Protein AF-A0A080LUB9-F1 (afdb_monomer)

Radius of gyration: 24.41 Å; Cα cont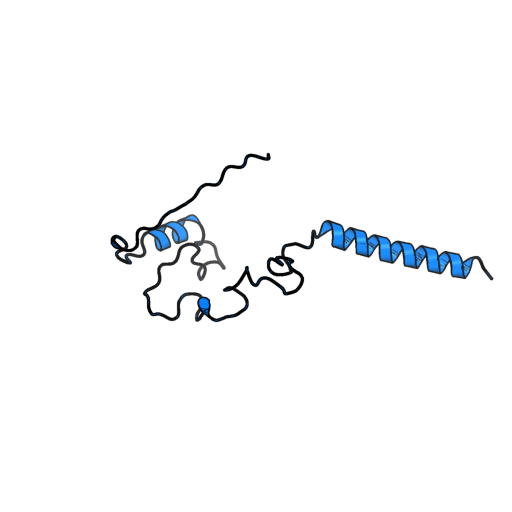acts (8 Å, |Δi|>4): 54; chains: 1; bounding box: 38×45×77 Å

Solvent-accessible surface area (backbone atoms only — not comparable to full-atom values): 7358 Å² total; per-residue (Å²): 138,86,90,81,86,79,91,82,88,85,83,65,70,93,74,59,79,81,79,51,60,69,30,53,56,44,29,66,76,73,28,69,51,93,93,28,75,87,52,62,95,45,75,84,75,71,82,91,65,59,60,86,62,74,42,43,83,69,42,87,88,74,54,72,67,74,66,79,40,96,85,73,51,80,62,60,66,90,64,85,78,64,55,65,65,58,54,52,54,51,52,50,52,52,53,48,53,50,52,52,49,55,47,59,65,62,75,73,115

Secondary structure (DSSP, 8-state):
------------GGG-----HHHHHHHHHHS-STT-TT--SS----SSS-TTTTTTTT-TTTS-S----TTS-----TTTTS-HHHHHHHHHHHHHHHHHHHHHHHTT-

InterPro domains:
  IPR017896 4Fe-4S ferredoxin-type, iron-sulphur binding domain [PS51379] (7-35)

pLDDT: mean 78.79, std 18.79, range [43.38, 98.62]

Structure (mmCIF, N/CA/C/O backbone):
data_AF-A0A080LUB9-F1
#
_entry.id   AF-A0A080LUB9-F1
#
loop_
_atom_site.group_PDB
_atom_site.id
_atom_site.type_symbol
_atom_site.label_atom_id
_atom_site.label_alt_id
_atom_site.label_comp_id
_atom_site.label_asym_id
_atom_site.label_entity_id
_atom_site.label_seq_id
_atom_site.pdbx_PDB_ins_code
_atom_site.Cartn_x
_atom_site.Cartn_y
_atom_site.Cartn_z
_atom_site.occupancy
_atom_site.B_iso_or_equiv
_atom_site.auth_seq_id
_atom_site.auth_comp_id
_atom_site.auth_asym_id
_atom_site.auth_atom_id
_atom_site.pdbx_PDB_model_num
ATOM 1 N N . MET A 1 1 ? -3.742 -32.795 14.032 1.00 75.25 1 MET A N 1
ATOM 2 C CA . MET A 1 1 ? -3.950 -31.765 12.991 1.00 75.25 1 MET A CA 1
ATOM 3 C C . MET A 1 1 ? -4.653 -30.573 13.628 1.00 75.25 1 MET A C 1
ATOM 5 O O . MET A 1 1 ? -5.659 -30.788 14.290 1.00 75.25 1 MET A O 1
ATOM 9 N N . LYS A 1 2 ? -4.113 -29.352 13.516 1.00 86.69 2 LYS A N 1
ATOM 10 C CA . LYS A 1 2 ? -4.781 -28.129 13.998 1.00 86.69 2 LYS A CA 1
ATOM 11 C C . LYS A 1 2 ? -5.195 -27.306 12.784 1.00 86.69 2 LYS A C 1
ATOM 13 O O . LYS A 1 2 ? -4.335 -26.700 12.154 1.00 86.69 2 LYS A O 1
ATOM 18 N N . VAL A 1 3 ? -6.481 -27.331 12.445 1.00 87.44 3 VAL A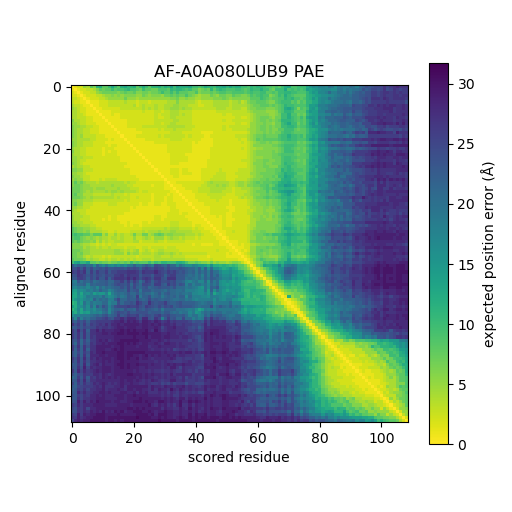 N 1
ATOM 19 C CA . VAL A 1 3 ? -7.015 -26.549 11.324 1.00 87.44 3 VAL A CA 1
ATOM 20 C C . VAL A 1 3 ? -7.072 -25.077 11.730 1.00 87.44 3 VAL A C 1
ATOM 22 O O . VAL A 1 3 ? -7.534 -24.742 12.821 1.00 87.44 3 VAL A O 1
ATOM 25 N N . ARG A 1 4 ? -6.565 -24.206 10.859 1.00 94.31 4 ARG A N 1
ATOM 26 C CA . ARG A 1 4 ? -6.657 -22.746 10.955 1.00 94.31 4 ARG A CA 1
ATOM 27 C C . ARG A 1 4 ? -7.125 -22.207 9.608 1.00 94.31 4 ARG A C 1
ATOM 29 O O . ARG A 1 4 ? -6.903 -22.853 8.588 1.00 94.31 4 ARG A O 1
ATOM 36 N N . ALA A 1 5 ? -7.739 -21.031 9.621 1.00 94.06 5 ALA A N 1
ATOM 37 C CA . ALA A 1 5 ? -8.131 -20.311 8.418 1.00 94.06 5 ALA A CA 1
ATOM 38 C C . ALA A 1 5 ? -7.395 -18.967 8.354 1.00 94.06 5 ALA A C 1
ATOM 40 O O . ALA A 1 5 ? -7.197 -18.322 9.384 1.00 94.06 5 ALA A O 1
ATOM 41 N N . GLN A 1 6 ? -6.998 -18.562 7.148 1.00 95.50 6 GLN A N 1
ATOM 42 C CA . GLN A 1 6 ? -6.358 -17.280 6.863 1.00 95.50 6 GLN A CA 1
ATOM 43 C C . GLN A 1 6 ? -6.989 -16.677 5.608 1.00 95.50 6 GLN A C 1
ATOM 45 O O . GLN A 1 6 ? -7.203 -17.377 4.620 1.00 95.50 6 GLN A O 1
ATOM 50 N N . ILE A 1 7 ? -7.279 -15.377 5.653 1.00 96.38 7 ILE A N 1
ATOM 51 C CA . ILE A 1 7 ? -7.740 -14.628 4.484 1.00 96.38 7 ILE A CA 1
ATOM 52 C C . ILE A 1 7 ? -6.507 -14.269 3.650 1.00 96.38 7 ILE A C 1
ATOM 54 O O . ILE A 1 7 ? -5.606 -13.589 4.141 1.00 96.38 7 ILE A O 1
ATOM 58 N N . GLY A 1 8 ? -6.459 -14.759 2.411 1.00 96.31 8 GLY A N 1
ATOM 59 C CA . GLY A 1 8 ? -5.426 -14.427 1.429 1.00 96.31 8 GLY A CA 1
ATOM 60 C C . GLY A 1 8 ? -5.881 -13.329 0.468 1.00 96.31 8 GLY A C 1
ATOM 61 O O . GLY A 1 8 ? -7.078 -13.114 0.281 1.00 96.31 8 GLY A O 1
ATOM 62 N N . MET A 1 9 ? -4.924 -12.648 -0.160 1.00 97.50 9 MET A N 1
ATOM 63 C CA . MET A 1 9 ? -5.172 -11.627 -1.179 1.00 97.50 9 MET A CA 1
ATOM 64 C C . MET A 1 9 ? -4.245 -11.854 -2.371 1.00 97.50 9 MET A C 1
ATOM 66 O O . MET A 1 9 ? -3.093 -12.243 -2.194 1.00 97.50 9 MET A O 1
ATOM 70 N N . VAL A 1 10 ? -4.751 -11.594 -3.576 1.00 97.62 10 VAL A N 1
ATOM 71 C CA . VAL A 1 10 ? -3.985 -11.657 -4.825 1.00 97.62 10 VAL A CA 1
ATOM 72 C C . VAL A 1 10 ? -4.119 -10.322 -5.546 1.00 97.62 10 VAL A C 1
ATOM 74 O O . VAL A 1 10 ? -5.230 -9.815 -5.704 1.00 97.62 10 VAL A O 1
ATOM 77 N N . LEU A 1 11 ? -2.992 -9.770 -5.998 1.00 97.69 11 LEU A N 1
ATOM 78 C CA . LEU A 1 11 ? -2.941 -8.565 -6.821 1.00 97.69 11 LEU A CA 1
ATOM 79 C C . LEU A 1 11 ? -2.481 -8.946 -8.230 1.00 97.69 11 LEU A C 1
ATOM 81 O O . LEU A 1 11 ? -1.371 -9.439 -8.408 1.00 97.69 11 LEU A O 1
ATOM 85 N N . ASN A 1 12 ? -3.337 -8.727 -9.231 1.00 97.62 12 ASN A N 1
ATOM 86 C CA . ASN A 1 12 ? -2.977 -8.945 -10.630 1.00 97.62 12 ASN A CA 1
ATOM 87 C C . ASN A 1 12 ? -2.252 -7.706 -11.176 1.00 97.62 12 ASN A C 1
ATOM 89 O O . ASN A 1 12 ? -2.875 -6.660 -11.382 1.00 97.62 12 ASN A O 1
ATOM 93 N N . LEU A 1 13 ? -0.948 -7.844 -11.416 1.00 97.69 13 LEU A N 1
ATOM 94 C CA . LEU A 1 13 ? -0.092 -6.750 -11.868 1.00 97.69 13 LEU A CA 1
ATOM 95 C C . LEU A 1 13 ? -0.371 -6.325 -13.318 1.00 97.69 13 LEU A C 1
ATOM 97 O O . LEU A 1 13 ? -0.192 -5.151 -13.619 1.00 97.69 13 LEU A O 1
ATOM 101 N N . ASP A 1 14 ? -0.934 -7.194 -14.163 1.00 97.81 14 ASP A N 1
ATOM 102 C CA . ASP A 1 14 ? -1.301 -6.848 -15.549 1.00 97.81 14 ASP A CA 1
ATOM 103 C C . ASP A 1 14 ? -2.472 -5.858 -15.620 1.00 97.81 14 ASP A C 1
ATOM 105 O O . ASP A 1 14 ? -2.679 -5.176 -16.621 1.00 97.81 14 ASP A O 1
ATOM 109 N N . LYS A 1 15 ? -3.273 -5.785 -14.550 1.00 97.62 15 LYS A N 1
ATOM 110 C CA . LYS A 1 15 ? -4.433 -4.887 -14.444 1.00 97.62 15 LYS A CA 1
ATOM 111 C C . LYS A 1 15 ? -4.184 -3.691 -13.531 1.00 97.62 15 LYS A C 1
ATOM 113 O O . LYS A 1 15 ? -5.066 -2.841 -13.395 1.00 97.62 15 LYS A O 1
ATOM 118 N N . CYS A 1 16 ? -3.032 -3.631 -12.870 1.00 97.56 16 CYS A N 1
ATOM 119 C CA . CYS A 1 16 ? -2.688 -2.501 -12.026 1.00 97.56 16 CYS A CA 1
ATOM 120 C C . CYS A 1 16 ? -2.308 -1.309 -12.910 1.00 97.56 16 CYS A C 1
ATOM 122 O O . CYS A 1 16 ? -1.354 -1.376 -13.674 1.00 97.56 16 CYS A O 1
ATOM 124 N N . ILE A 1 17 ? -3.042 -0.204 -12.781 1.00 98.12 17 ILE A N 1
ATOM 125 C CA . ILE A 1 17 ? -2.787 1.026 -13.550 1.00 98.12 17 ILE A CA 1
ATOM 126 C C . ILE A 1 17 ? -2.050 2.100 -12.741 1.00 98.12 17 ILE A C 1
ATOM 128 O O . ILE A 1 17 ? -1.935 3.235 -13.187 1.00 98.12 17 ILE A O 1
ATOM 132 N N . GLY A 1 18 ? -1.621 1.782 -11.517 1.00 97.88 18 GLY A N 1
ATOM 133 C CA . GLY A 1 18 ? -0.895 2.732 -10.673 1.00 97.88 18 GLY A CA 1
ATOM 134 C C . GLY A 1 18 ? -1.697 3.980 -10.278 1.00 97.88 18 GLY A C 1
ATOM 135 O O . GLY A 1 18 ? -1.121 5.042 -10.105 1.00 97.88 18 GLY A O 1
ATOM 136 N N . CYS A 1 19 ? -3.025 3.896 -10.138 1.00 98.19 19 CYS A N 1
ATOM 137 C CA . CYS A 1 19 ? -3.870 5.074 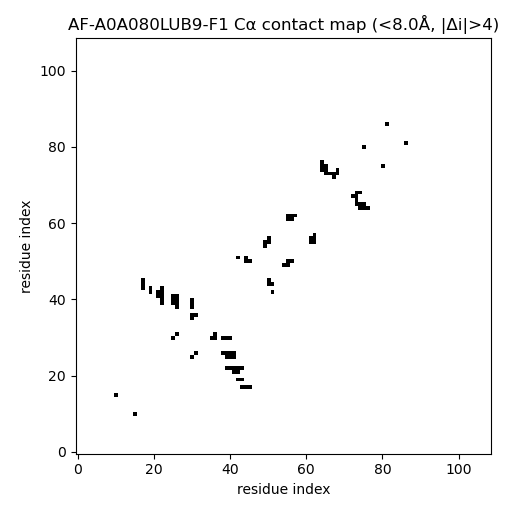-9.876 1.00 98.19 19 CYS A CA 1
ATOM 138 C C . CYS A 1 19 ? -3.892 5.556 -8.412 1.00 98.19 19 CYS A C 1
ATOM 140 O O . CYS A 1 19 ? -4.533 6.560 -8.112 1.00 98.19 19 CYS A O 1
ATOM 142 N N . HIS A 1 20 ? -3.262 4.829 -7.484 1.00 98.50 20 HIS A N 1
ATOM 143 C CA . HIS A 1 20 ? -3.210 5.142 -6.046 1.00 98.50 20 HIS A CA 1
ATOM 144 C C . HIS A 1 20 ? -4.560 5.205 -5.301 1.00 98.50 20 HIS A C 1
AT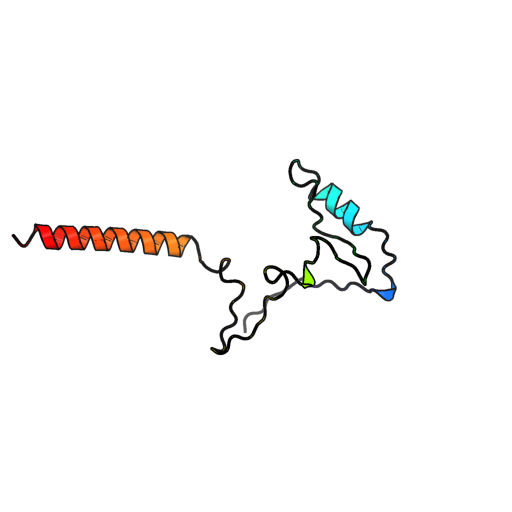OM 146 O O . HIS A 1 20 ? -4.600 5.570 -4.124 1.00 98.50 20 HIS A O 1
ATOM 152 N N . THR A 1 21 ? -5.676 4.790 -5.908 1.00 98.62 21 THR A N 1
ATOM 153 C CA . THR A 1 21 ? -6.988 4.793 -5.233 1.00 98.62 21 THR A CA 1
ATOM 154 C C . THR A 1 21 ? -6.996 3.924 -3.969 1.00 98.62 21 THR A C 1
ATOM 156 O O . THR A 1 21 ? -7.563 4.313 -2.945 1.00 98.62 21 THR A O 1
ATOM 159 N N . CYS A 1 22 ? -6.324 2.771 -3.996 1.00 98.00 22 CYS A N 1
ATOM 160 C CA . CYS A 1 22 ? -6.193 1.892 -2.831 1.00 98.00 22 CYS A CA 1
ATOM 161 C C . CYS A 1 22 ? -5.396 2.544 -1.686 1.00 98.00 22 CYS A C 1
ATOM 163 O O . CYS A 1 22 ? -5.733 2.364 -0.516 1.00 98.00 22 CYS A O 1
ATOM 165 N N . SER A 1 23 ? -4.397 3.366 -2.010 1.00 98.31 23 SER A N 1
ATOM 166 C CA . SER A 1 23 ? -3.617 4.112 -1.024 1.00 98.31 23 SER A CA 1
ATOM 167 C C . SER A 1 23 ? -4.437 5.214 -0.367 1.00 98.31 23 SER A C 1
ATOM 169 O O . SER A 1 23 ? -4.471 5.306 0.858 1.00 98.31 23 SER A O 1
ATOM 171 N N . VAL A 1 24 ? -5.146 6.020 -1.160 1.00 98.31 24 VAL A N 1
A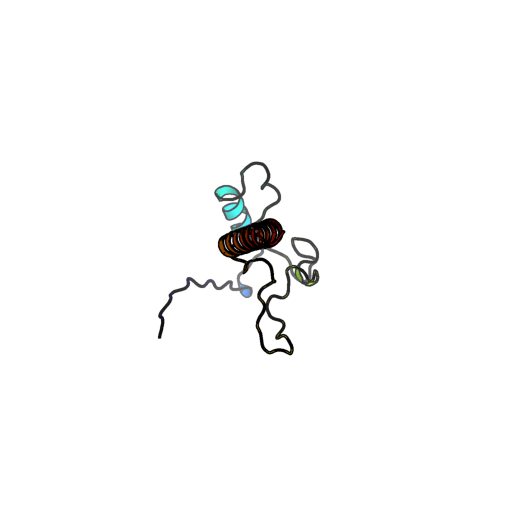TOM 172 C CA . VAL A 1 24 ? -5.939 7.153 -0.651 1.00 98.31 24 VAL A CA 1
ATOM 173 C C . VAL A 1 24 ? -7.101 6.676 0.216 1.00 98.31 24 VAL A C 1
ATOM 175 O O . VAL A 1 24 ? -7.341 7.216 1.293 1.00 98.31 24 VAL A O 1
ATOM 178 N N . THR A 1 25 ? -7.806 5.631 -0.216 1.00 98.50 25 THR A N 1
ATOM 179 C CA . THR A 1 25 ? -8.906 5.056 0.573 1.00 98.50 25 THR A CA 1
ATOM 180 C C . THR A 1 25 ? -8.406 4.528 1.917 1.00 98.50 25 THR A C 1
ATOM 182 O O . THR A 1 25 ? -8.971 4.869 2.956 1.00 98.50 25 THR A O 1
ATOM 185 N N . CYS A 1 26 ? -7.295 3.786 1.927 1.00 98.19 26 CYS A N 1
ATOM 186 C CA . CYS A 1 26 ? -6.664 3.326 3.160 1.00 98.19 26 CYS A CA 1
ATOM 187 C C . CYS A 1 26 ? -6.225 4.495 4.058 1.00 98.19 26 CYS A C 1
ATOM 189 O O . CYS A 1 26 ? -6.446 4.464 5.270 1.00 98.19 26 CYS A O 1
ATOM 191 N N . LYS A 1 27 ? -5.631 5.537 3.468 1.00 97.75 27 LYS A N 1
ATOM 192 C CA . LYS A 1 27 ? -5.157 6.729 4.176 1.00 97.75 27 LYS A CA 1
ATOM 193 C C . LYS A 1 27 ? -6.282 7.444 4.909 1.00 97.75 27 LYS A C 1
ATOM 195 O O . LYS A 1 27 ? -6.171 7.707 6.105 1.00 97.75 27 LYS A O 1
ATOM 200 N N . ASN A 1 28 ? -7.374 7.709 4.200 1.00 97.81 28 ASN A N 1
ATOM 201 C CA . ASN A 1 28 ? -8.504 8.463 4.729 1.00 97.81 28 ASN A CA 1
ATOM 202 C C . ASN A 1 28 ? -9.163 7.746 5.909 1.00 97.81 28 ASN A C 1
ATOM 204 O O . ASN A 1 28 ? -9.494 8.384 6.909 1.00 97.81 28 ASN A O 1
ATOM 208 N N . VAL A 1 29 ? -9.321 6.424 5.800 1.00 98.31 29 VAL A N 1
ATOM 209 C CA . VAL A 1 29 ? -9.996 5.624 6.827 1.00 98.31 29 VAL A CA 1
ATOM 210 C C . VAL A 1 29 ? -9.095 5.387 8.040 1.00 98.31 29 VAL A C 1
ATOM 212 O O . VAL A 1 29 ? -9.565 5.481 9.173 1.00 98.31 29 VAL A O 1
ATOM 215 N N . TRP A 1 30 ? -7.808 5.088 7.831 1.00 98.00 30 TRP A N 1
ATOM 216 C CA . TRP A 1 30 ? -6.968 4.524 8.895 1.00 98.00 30 TRP A CA 1
ATOM 217 C C . TRP A 1 30 ? -5.853 5.444 9.391 1.00 98.00 30 TRP A C 1
ATOM 219 O O . TRP A 1 30 ? -5.549 5.426 10.584 1.00 98.00 30 TRP A O 1
ATOM 229 N N . THR A 1 31 ? -5.230 6.241 8.519 1.00 97.44 31 THR A N 1
ATOM 230 C CA . THR A 1 31 ? -4.003 6.994 8.850 1.00 97.44 31 THR A CA 1
ATOM 231 C C . THR A 1 31 ? -4.136 8.505 8.647 1.00 97.44 31 THR A C 1
ATOM 233 O O . THR A 1 31 ? -3.164 9.185 8.318 1.00 97.44 31 THR A O 1
ATOM 236 N N . SER A 1 32 ? -5.334 9.044 8.893 1.00 95.81 32 SER A N 1
ATOM 237 C CA . SER A 1 32 ? -5.652 10.483 8.884 1.00 95.81 32 SER A CA 1
ATOM 238 C C . SER A 1 32 ? -5.452 11.183 10.239 1.00 95.81 32 SER A C 1
ATOM 240 O O . SER A 1 32 ? -5.669 12.386 10.356 1.00 95.81 32 SER A O 1
ATOM 242 N N . ARG A 1 33 ? -5.046 10.442 11.278 1.00 96.06 33 ARG A N 1
ATOM 243 C CA . ARG A 1 33 ? -4.814 10.977 12.629 1.00 96.06 33 ARG A CA 1
ATOM 244 C C . ARG A 1 33 ? -3.471 11.719 12.723 1.00 96.06 33 ARG A C 1
ATOM 246 O O . ARG A 1 33 ? -2.524 11.298 12.052 1.00 96.06 33 ARG A O 1
ATOM 253 N N . PRO A 1 34 ? -3.362 12.729 13.611 1.00 96.94 34 PRO A N 1
ATOM 254 C CA . PRO A 1 34 ? -2.105 13.418 13.868 1.00 96.94 34 PRO A CA 1
ATOM 255 C C . PRO A 1 34 ? -0.956 12.469 14.215 1.00 96.94 34 PRO A C 1
ATOM 257 O O . PRO A 1 34 ? -1.128 11.559 15.029 1.00 96.94 34 PRO A O 1
ATOM 260 N N . GLY A 1 35 ? 0.208 12.678 13.604 1.00 95.56 35 GLY A N 1
ATOM 261 C CA . GLY A 1 35 ? 1.406 11.852 13.784 1.00 95.56 35 GLY A CA 1
ATOM 262 C C . GLY A 1 35 ? 1.474 10.604 12.896 1.00 95.56 35 GLY A C 1
ATOM 263 O O . GLY A 1 35 ? 2.454 9.869 12.973 1.00 95.56 35 GLY A O 1
ATOM 264 N N . MET A 1 36 ? 0.467 10.352 12.052 1.00 97.19 36 MET A N 1
ATOM 265 C CA . MET A 1 36 ? 0.443 9.253 11.075 1.00 97.19 36 MET A CA 1
ATOM 266 C C . MET A 1 36 ? 0.336 9.758 9.631 1.00 97.19 36 MET A C 1
ATOM 268 O O . MET A 1 36 ? 0.089 8.976 8.715 1.00 97.19 36 MET A O 1
ATOM 272 N N . GLU A 1 37 ? 0.536 11.053 9.389 1.00 96.00 37 GLU A N 1
ATOM 273 C CA . GLU A 1 37 ? 0.411 11.701 8.080 1.00 96.00 37 GLU A CA 1
ATOM 274 C C . GLU A 1 37 ? 1.403 11.129 7.069 1.00 96.00 37 GLU A C 1
ATOM 276 O O . GLU A 1 37 ? 1.051 10.951 5.905 1.00 96.00 37 GLU A O 1
ATOM 281 N N . TYR A 1 38 ? 2.592 10.733 7.520 1.00 94.88 38 TYR A N 1
ATOM 282 C CA . TYR A 1 38 ? 3.585 10.075 6.677 1.00 94.88 38 TYR A CA 1
ATOM 283 C C . TYR A 1 38 ? 3.237 8.613 6.370 1.00 94.88 38 TYR A C 1
ATOM 285 O O . TYR A 1 38 ? 3.723 8.081 5.381 1.00 94.88 38 TYR A O 1
ATOM 293 N N . ALA A 1 39 ? 2.404 7.958 7.185 1.00 96.38 39 ALA A N 1
ATOM 294 C CA . ALA A 1 39 ? 2.173 6.523 7.094 1.00 96.38 39 ALA A CA 1
ATOM 295 C C . ALA A 1 39 ? 1.192 6.155 5.969 1.00 96.38 39 ALA A C 1
ATOM 297 O O . ALA A 1 39 ? 0.027 6.586 5.958 1.00 96.38 39 ALA A O 1
ATOM 298 N N . TRP A 1 40 ? 1.657 5.277 5.080 1.00 96.38 40 TRP A N 1
ATOM 299 C CA . TRP A 1 40 ? 0.891 4.669 3.995 1.00 96.38 40 TRP A CA 1
ATOM 300 C C . TRP A 1 40 ? 0.865 3.153 4.172 1.00 96.38 40 TRP A C 1
ATOM 302 O O . TRP A 1 40 ? 1.767 2.461 3.722 1.00 96.38 40 TRP A O 1
ATOM 312 N N . PHE A 1 41 ? -0.164 2.629 4.844 1.00 96.56 41 PHE A N 1
ATOM 313 C CA . PHE A 1 41 ? -0.284 1.179 5.067 1.00 96.56 41 PHE A CA 1
ATOM 314 C C . PHE A 1 41 ? -0.481 0.386 3.770 1.00 96.56 41 PHE A C 1
ATOM 316 O O . PHE A 1 41 ? -0.068 -0.763 3.687 1.00 96.56 41 PHE A O 1
ATOM 323 N N . ASN A 1 42 ? -1.128 0.996 2.776 1.00 97.81 42 ASN A N 1
ATOM 324 C CA . ASN A 1 42 ? -1.238 0.463 1.426 1.00 97.81 42 ASN A CA 1
ATOM 325 C C . ASN A 1 42 ? -0.594 1.472 0.473 1.00 97.81 42 ASN A C 1
ATOM 327 O O . ASN A 1 42 ? -1.165 2.536 0.224 1.00 97.81 42 ASN A O 1
ATOM 331 N N . ASN A 1 43 ? 0.602 1.178 -0.023 1.00 97.56 43 ASN A N 1
ATOM 332 C CA . ASN A 1 43 ? 1.346 2.022 -0.952 1.00 97.56 43 ASN A CA 1
ATOM 333 C C . ASN A 1 43 ? 1.478 1.346 -2.323 1.00 97.56 43 ASN A C 1
ATOM 335 O O . ASN A 1 43 ? 1.497 0.125 -2.444 1.00 97.56 43 ASN A O 1
ATOM 339 N N . VAL A 1 44 ? 1.557 2.173 -3.364 1.00 98.19 44 VAL A N 1
ATOM 340 C CA . VAL A 1 44 ? 1.807 1.744 -4.743 1.00 98.19 44 VAL A CA 1
ATOM 341 C C . VAL A 1 44 ? 3.128 2.360 -5.179 1.00 98.19 44 VAL A C 1
ATOM 343 O O . VAL A 1 44 ? 3.339 3.557 -4.987 1.00 98.19 44 VAL A O 1
ATOM 346 N N . GLU A 1 45 ? 4.008 1.543 -5.747 1.00 97.56 45 GLU A N 1
ATOM 347 C CA . GLU A 1 45 ? 5.350 1.938 -6.173 1.00 97.56 45 GLU A CA 1
ATOM 348 C C . GLU A 1 45 ? 5.562 1.586 -7.644 1.00 97.56 45 GLU A C 1
ATOM 350 O O . GLU A 1 45 ? 5.155 0.517 -8.103 1.00 97.56 45 GLU A O 1
ATOM 355 N N . THR A 1 46 ? 6.248 2.463 -8.374 1.00 97.06 46 THR A N 1
ATOM 356 C CA . THR A 1 46 ? 6.721 2.161 -9.727 1.00 97.06 46 THR A CA 1
ATOM 357 C C . THR A 1 46 ? 8.007 1.351 -9.645 1.00 97.06 46 THR A C 1
ATOM 359 O O . THR A 1 46 ? 8.938 1.729 -8.930 1.00 97.06 46 THR A O 1
ATOM 362 N N . LYS A 1 47 ? 8.072 0.256 -10.407 1.00 94.94 47 LYS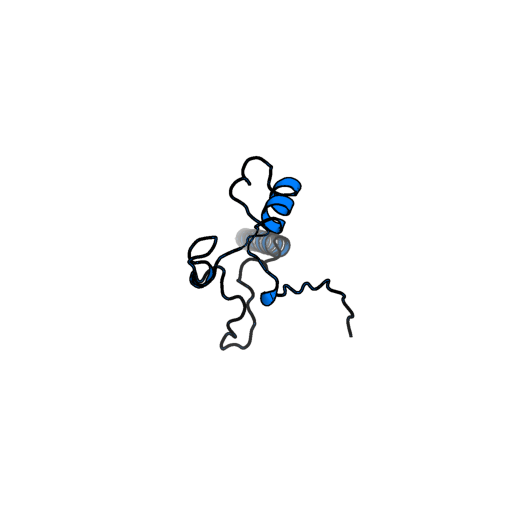 A N 1
ATOM 363 C CA . LYS A 1 47 ? 9.282 -0.554 -10.562 1.00 94.94 47 LYS A CA 1
ATOM 364 C C . LYS A 1 47 ? 9.840 -0.422 -11.986 1.00 94.94 47 LYS A C 1
ATOM 366 O O . LYS A 1 47 ? 9.050 -0.398 -12.930 1.00 94.94 47 LYS A O 1
ATOM 371 N N . PRO A 1 48 ? 11.174 -0.366 -12.153 1.00 95.12 48 PRO A N 1
ATOM 372 C CA . PRO A 1 48 ? 12.199 -0.296 -11.100 1.00 95.12 48 PRO A CA 1
ATOM 373 C C . PRO A 1 48 ? 12.183 1.054 -10.352 1.00 95.12 48 PRO A C 1
ATOM 375 O O . PRO A 1 48 ? 11.891 2.089 -10.946 1.00 95.12 48 PRO A O 1
ATOM 378 N N . GLY A 1 49 ? 12.485 1.051 -9.047 1.00 90.50 49 GLY A N 1
ATOM 379 C CA . GLY A 1 49 ? 12.432 2.256 -8.212 1.00 90.50 49 GLY A CA 1
ATOM 380 C C . GLY A 1 49 ? 12.902 2.035 -6.769 1.00 90.50 49 GLY A C 1
ATOM 381 O O . GLY A 1 49 ? 13.011 0.899 -6.320 1.00 90.50 49 GLY A O 1
ATOM 382 N N . ILE A 1 50 ? 13.164 3.138 -6.056 1.00 91.19 50 ILE A N 1
ATOM 383 C CA . ILE A 1 50 ? 13.735 3.169 -4.690 1.00 91.19 50 ILE A CA 1
ATOM 384 C C . ILE A 1 50 ? 12.736 2.699 -3.611 1.00 91.19 50 ILE A C 1
ATOM 386 O O . ILE A 1 50 ? 13.145 2.220 -2.557 1.00 91.19 50 ILE A O 1
ATOM 390 N N . GLY A 1 51 ? 11.434 2.836 -3.870 1.00 91.69 51 GLY A N 1
ATOM 391 C CA . GLY A 1 51 ? 10.358 2.431 -2.960 1.00 91.69 51 GLY A CA 1
ATOM 392 C C . GLY A 1 51 ? 10.128 3.347 -1.750 1.00 91.69 51 GLY A C 1
ATOM 393 O O . GLY A 1 51 ? 10.746 4.410 -1.616 1.00 91.69 51 GLY A O 1
ATOM 394 N N . TYR A 1 52 ? 9.183 2.946 -0.894 1.00 91.19 52 TYR A N 1
ATOM 395 C CA . TYR A 1 52 ? 8.821 3.612 0.356 1.00 91.19 52 TYR A CA 1
ATOM 396 C C . TYR A 1 52 ? 8.743 2.609 1.531 1.00 91.19 52 TYR A C 1
ATOM 398 O O . TYR A 1 52 ? 7.932 1.687 1.482 1.00 91.19 52 TYR A O 1
ATOM 406 N N . PRO A 1 53 ? 9.488 2.820 2.635 1.00 91.56 53 PRO A N 1
ATOM 407 C CA . PRO A 1 53 ? 10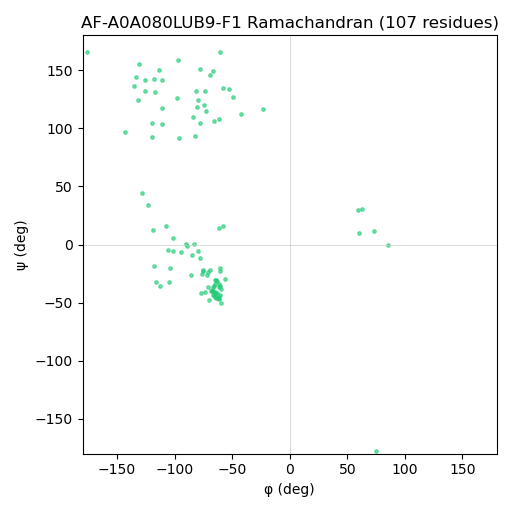.553 3.811 2.800 1.00 91.56 53 PRO A CA 1
ATOM 408 C C . PRO A 1 53 ? 11.697 3.572 1.803 1.00 91.56 53 PRO A C 1
ATOM 410 O O . PRO A 1 53 ? 11.741 2.547 1.127 1.00 91.56 53 PRO A O 1
ATOM 413 N N . LYS A 1 54 ? 12.583 4.560 1.645 1.00 89.75 54 LYS A N 1
ATOM 414 C CA . LYS A 1 54 ? 13.641 4.473 0.633 1.00 89.75 54 LYS A CA 1
ATOM 415 C C . LYS A 1 54 ? 14.497 3.231 0.860 1.00 89.75 54 LYS A C 1
ATOM 417 O O . LYS A 1 54 ? 14.894 2.985 1.990 1.00 89.75 54 LYS A O 1
ATOM 422 N N . GLU A 1 55 ? 14.778 2.508 -0.220 1.00 88.19 55 GLU A N 1
ATOM 423 C CA . GLU A 1 55 ? 15.675 1.347 -0.235 1.00 88.19 55 GLU A CA 1
ATOM 424 C C . GLU A 1 55 ? 15.232 0.219 0.712 1.00 88.19 55 GLU A C 1
ATOM 426 O O . GLU A 1 55 ? 16.053 -0.569 1.177 1.00 88.19 55 GLU A O 1
ATOM 431 N N . TRP A 1 56 ? 13.919 0.086 0.954 1.00 83.94 56 TRP A N 1
ATOM 432 C CA . TRP A 1 56 ? 13.382 -0.931 1.867 1.00 83.94 56 TRP A CA 1
ATOM 433 C C . TRP A 1 56 ? 13.705 -2.374 1.452 1.00 83.94 56 TRP A C 1
ATOM 435 O O . TRP A 1 56 ? 13.705 -3.254 2.306 1.00 83.94 56 TRP A O 1
ATOM 445 N N . GLU A 1 57 ? 13.994 -2.623 0.170 1.00 82.50 57 GLU A N 1
ATOM 446 C CA . GLU A 1 57 ? 14.419 -3.932 -0.350 1.00 82.50 57 GLU A CA 1
ATOM 447 C C . GLU A 1 57 ? 15.883 -4.269 0.002 1.00 82.50 57 GLU A C 1
ATOM 449 O O . GLU A 1 57 ? 16.250 -5.443 0.030 1.00 82.50 57 GLU A O 1
ATOM 454 N N . THR A 1 58 ? 16.712 -3.257 0.286 1.00 76.75 58 THR A N 1
ATOM 455 C CA . THR A 1 58 ? 18.157 -3.394 0.548 1.00 76.75 58 THR A CA 1
ATOM 456 C C . THR A 1 58 ? 18.492 -3.246 2.031 1.00 76.75 58 THR A C 1
ATOM 458 O O . THR A 1 58 ? 19.427 -3.885 2.517 1.00 76.75 58 THR A O 1
ATOM 461 N N . ASP A 1 59 ? 17.733 -2.431 2.769 1.00 62.34 59 ASP A N 1
ATOM 462 C CA . ASP A 1 59 ? 17.950 -2.227 4.198 1.00 62.34 59 ASP A CA 1
ATOM 463 C C . ASP A 1 59 ? 17.678 -3.527 4.978 1.00 62.34 59 ASP A C 1
ATOM 465 O O . ASP A 1 59 ? 16.537 -3.947 5.202 1.00 62.34 59 ASP A O 1
ATOM 469 N N . GLY A 1 60 ? 18.763 -4.163 5.437 1.00 54.56 60 GLY A N 1
ATOM 470 C CA . GLY A 1 60 ? 18.807 -5.455 6.137 1.00 54.56 60 GLY A CA 1
ATOM 471 C C . GLY A 1 60 ? 18.062 -5.544 7.479 1.00 54.56 60 GLY A C 1
ATOM 472 O O . GLY A 1 60 ? 18.277 -6.492 8.227 1.00 54.56 60 GLY A O 1
ATOM 473 N N . ALA A 1 61 ? 17.190 -4.587 7.800 1.00 53.03 61 ALA A N 1
ATOM 474 C CA . ALA A 1 61 ? 16.288 -4.629 8.949 1.00 53.03 61 ALA A CA 1
ATOM 475 C C . ALA A 1 61 ? 14.825 -4.946 8.571 1.00 53.03 61 ALA A C 1
ATOM 477 O O . ALA A 1 61 ? 14.075 -5.396 9.436 1.00 53.03 61 ALA A O 1
ATOM 478 N N . ALA A 1 62 ? 14.410 -4.747 7.312 1.00 51.19 62 ALA A N 1
ATOM 479 C CA . ALA A 1 62 ? 13.016 -4.945 6.887 1.00 51.19 62 ALA A CA 1
ATOM 480 C C . ALA A 1 62 ? 12.822 -6.041 5.822 1.00 51.19 62 ALA A C 1
ATOM 482 O O . ALA A 1 62 ? 11.708 -6.539 5.667 1.00 51.19 62 ALA A O 1
ATOM 483 N N . ALA A 1 63 ? 13.882 -6.439 5.110 1.00 51.53 63 ALA A N 1
ATOM 484 C CA . ALA A 1 63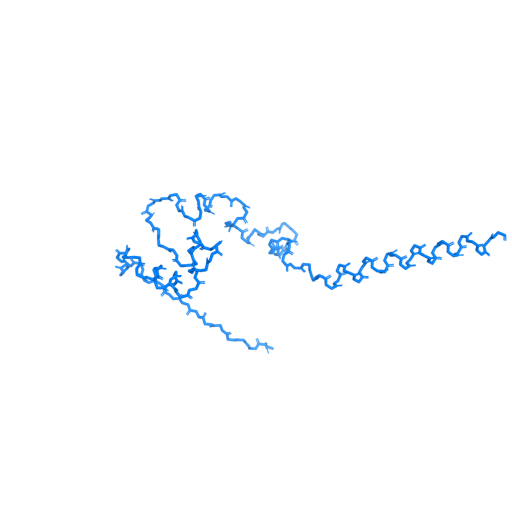 ? 13.738 -7.199 3.866 1.00 51.53 63 ALA A CA 1
ATOM 485 C C . ALA A 1 63 ? 13.970 -8.716 3.951 1.00 51.53 63 ALA A C 1
ATOM 487 O O . ALA A 1 63 ? 13.764 -9.394 2.950 1.00 51.53 63 ALA A O 1
ATOM 488 N N . GLN A 1 64 ? 14.390 -9.292 5.082 1.00 50.56 64 GLN A N 1
ATOM 489 C CA . GLN A 1 64 ? 14.670 -10.735 5.122 1.00 50.56 64 GLN A CA 1
ATOM 490 C C . GLN A 1 64 ? 14.270 -11.387 6.451 1.00 50.56 64 GLN A C 1
ATOM 492 O O . GLN A 1 64 ? 15.024 -11.344 7.421 1.00 50.56 64 GLN A O 1
ATOM 497 N N . PRO A 1 65 ? 13.080 -12.003 6.520 1.00 52.97 65 PRO A N 1
ATOM 498 C CA . PRO A 1 65 ? 12.667 -12.784 7.678 1.00 52.97 65 PRO A CA 1
ATOM 499 C C . PRO A 1 65 ? 13.154 -14.246 7.652 1.00 52.97 65 PRO A C 1
ATOM 501 O O . PRO A 1 65 ? 12.989 -14.931 8.659 1.00 52.97 65 PRO A O 1
ATOM 504 N N . ASP A 1 66 ? 13.724 -14.743 6.547 1.00 56.50 66 ASP A N 1
ATOM 505 C CA . ASP A 1 66 ? 13.922 -16.180 6.301 1.00 56.50 66 ASP A CA 1
ATOM 506 C C . ASP A 1 66 ? 15.354 -16.588 5.909 1.00 56.50 66 ASP A C 1
ATOM 508 O O . ASP A 1 66 ? 15.567 -17.441 5.048 1.00 56.50 66 ASP A O 1
ATOM 512 N N . HIS A 1 67 ? 16.379 -16.073 6.587 1.00 55.06 67 HIS A N 1
ATOM 513 C CA . HIS A 1 67 ? 17.674 -16.754 6.510 1.00 55.06 67 HIS A CA 1
ATOM 514 C C . HIS A 1 67 ? 17.598 -18.047 7.328 1.00 55.06 67 HIS A C 1
ATOM 516 O O . HIS A 1 67 ? 17.490 -18.011 8.556 1.00 55.06 67 HIS A O 1
ATOM 522 N N . ARG A 1 68 ? 17.707 -19.204 6.663 1.00 56.91 68 ARG A N 1
ATOM 523 C CA . ARG A 1 68 ? 17.963 -20.465 7.366 1.00 56.91 68 ARG A CA 1
ATOM 524 C C . ARG A 1 68 ? 19.308 -20.338 8.074 1.00 56.91 68 ARG A C 1
ATOM 526 O O . ARG A 1 68 ? 20.362 -20.347 7.438 1.00 56.91 68 ARG A O 1
ATOM 533 N N . HIS A 1 69 ? 19.275 -20.221 9.393 1.00 59.88 69 HIS A N 1
ATOM 534 C CA . HIS A 1 69 ? 20.487 -20.236 10.192 1.00 59.88 69 HIS A CA 1
ATOM 535 C C . HIS A 1 69 ? 21.153 -21.620 10.115 1.00 59.88 69 HIS A C 1
ATOM 537 O O . HIS A 1 69 ? 20.488 -22.645 9.950 1.00 59.88 69 HIS A O 1
ATOM 543 N N . ALA A 1 70 ? 22.483 -21.658 10.228 1.00 65.19 70 ALA A N 1
ATOM 544 C CA . ALA A 1 70 ? 23.266 -22.895 10.142 1.00 65.19 70 ALA A CA 1
ATOM 545 C C . ALA A 1 70 ? 22.902 -23.931 11.229 1.00 65.19 70 ALA A C 1
ATOM 547 O O . ALA A 1 70 ? 23.164 -25.118 11.061 1.00 65.19 70 ALA A O 1
ATOM 548 N N . ASP A 1 71 ? 22.277 -23.491 12.325 1.00 69.44 71 ASP A N 1
ATOM 549 C CA . ASP A 1 71 ? 21.747 -24.321 13.413 1.00 69.44 71 ASP A CA 1
ATOM 550 C C . ASP A 1 71 ? 20.344 -24.899 13.119 1.00 69.44 71 ASP A C 1
ATOM 552 O O . ASP A 1 71 ? 19.788 -25.615 13.952 1.00 69.44 71 ASP A O 1
ATOM 556 N N . GLY A 1 72 ? 19.766 -24.608 11.947 1.00 64.25 72 GLY A N 1
ATOM 557 C CA . GLY A 1 72 ? 18.457 -25.103 11.514 1.00 64.25 72 GLY A CA 1
ATOM 558 C C . GLY A 1 72 ? 17.266 -24.453 12.221 1.00 64.25 72 GLY A C 1
ATOM 559 O O . GLY A 1 72 ? 16.152 -24.964 12.115 1.00 64.25 72 GLY A O 1
ATOM 560 N N . GLN A 1 73 ? 17.481 -23.359 12.959 1.00 62.59 73 GLN A N 1
ATOM 561 C CA . GLN A 1 73 ? 16.414 -22.641 13.652 1.00 62.59 73 GLN A CA 1
ATOM 562 C C . GLN A 1 73 ? 15.958 -21.441 12.826 1.00 62.59 73 GLN A C 1
ATOM 564 O O . GLN A 1 73 ? 16.765 -20.574 12.514 1.00 62.59 73 GLN A O 1
ATOM 569 N N . ASP A 1 74 ? 14.662 -21.339 12.542 1.00 61.00 74 ASP A N 1
ATOM 570 C CA . ASP A 1 74 ? 14.082 -20.131 11.951 1.00 61.00 74 ASP A CA 1
ATOM 571 C C . ASP A 1 74 ? 13.920 -19.075 13.054 1.00 61.00 74 ASP A C 1
ATOM 573 O O . ASP A 1 74 ? 13.039 -19.173 13.917 1.00 61.00 74 ASP A O 1
ATOM 577 N N . ARG A 1 75 ? 14.791 -18.061 13.067 1.00 56.91 75 ARG A N 1
ATOM 578 C CA . ARG A 1 75 ? 14.648 -16.917 13.972 1.00 56.91 75 ARG A CA 1
ATOM 579 C C . ARG A 1 75 ? 13.953 -15.798 13.215 1.00 56.91 75 ARG A C 1
ATOM 581 O O . ARG A 1 75 ? 14.598 -14.951 12.613 1.00 56.91 75 ARG A O 1
ATOM 588 N N . LEU A 1 76 ? 12.625 -15.763 13.308 1.00 53.34 76 LEU A N 1
ATOM 589 C CA . LEU A 1 76 ? 11.891 -14.517 13.084 1.00 53.34 76 LEU A CA 1
ATOM 590 C C . LEU A 1 76 ? 12.572 -13.434 13.928 1.00 53.34 76 LEU A C 1
ATOM 592 O O . LEU A 1 76 ? 12.786 -13.674 15.122 1.00 53.34 76 LEU A O 1
ATOM 596 N N . GLY A 1 77 ? 12.936 -12.310 13.298 1.00 50.22 77 GLY A N 1
ATOM 597 C CA . GLY A 1 77 ? 13.669 -11.183 13.887 1.00 50.22 77 GLY A CA 1
ATOM 598 C C . GLY A 1 77 ? 13.524 -11.112 15.407 1.00 50.22 77 GLY A C 1
ATOM 599 O O . GLY A 1 77 ? 12.419 -10.986 15.937 1.00 50.22 77 GLY A O 1
ATOM 600 N N . THR A 1 78 ? 14.651 -11.277 16.098 1.00 44.22 78 THR A N 1
ATOM 601 C CA . THR A 1 78 ? 14.844 -11.711 17.496 1.00 44.22 78 THR A CA 1
ATOM 602 C C . THR A 1 78 ? 14.170 -10.893 18.614 1.00 44.22 78 THR A C 1
ATOM 604 O O . THR A 1 78 ? 14.498 -11.067 19.791 1.00 44.22 78 THR A O 1
ATOM 607 N N . GLU A 1 79 ? 13.202 -10.034 18.312 1.00 46.09 79 GLU A N 1
ATOM 608 C CA . GLU A 1 79 ? 12.600 -9.104 19.268 1.00 46.09 79 GLU A CA 1
ATOM 609 C C . GLU A 1 79 ? 11.105 -9.339 19.533 1.00 46.09 79 GLU A C 1
ATOM 611 O O . GLU A 1 79 ? 10.677 -9.195 20.680 1.00 46.09 79 GLU A O 1
ATOM 616 N N . LEU A 1 80 ? 10.320 -9.811 18.558 1.00 43.53 80 LEU A N 1
ATOM 617 C CA . LEU A 1 80 ? 8.867 -10.017 18.725 1.00 43.53 80 LEU A CA 1
ATOM 618 C C . LEU A 1 80 ? 8.490 -11.292 19.507 1.00 43.53 80 LEU A C 1
ATOM 620 O O . LEU A 1 80 ? 7.349 -11.444 19.936 1.00 43.53 80 LEU A O 1
ATOM 624 N N . GLY A 1 81 ? 9.449 -12.195 19.740 1.00 43.38 81 GLY A N 1
ATOM 625 C CA . GLY A 1 81 ? 9.235 -13.467 20.444 1.00 43.38 81 GLY A CA 1
ATOM 626 C C . GLY A 1 81 ? 9.538 -13.460 21.948 1.00 43.38 81 GLY A C 1
ATOM 627 O O . GLY A 1 81 ? 9.276 -14.456 22.629 1.00 43.38 81 GLY A O 1
ATOM 628 N N . ARG A 1 82 ? 10.094 -12.378 22.517 1.00 49.41 82 ARG A N 1
ATOM 629 C CA . ARG A 1 82 ? 10.271 -12.302 23.978 1.00 49.41 82 ARG A CA 1
ATOM 630 C C . ARG A 1 82 ? 8.966 -11.858 24.618 1.00 49.41 82 ARG A C 1
ATOM 632 O O . ARG A 1 82 ? 8.745 -10.667 24.794 1.00 49.41 82 ARG A O 1
ATOM 639 N N . ASP A 1 83 ? 8.161 -12.837 25.027 1.00 50.28 83 ASP A N 1
ATOM 640 C CA . ASP A 1 83 ? 7.034 -12.640 25.939 1.00 50.28 83 ASP A CA 1
ATOM 641 C C . ASP A 1 83 ? 7.451 -11.689 27.088 1.00 50.28 83 ASP A C 1
ATOM 643 O O . ASP A 1 83 ? 8.306 -12.053 27.913 1.00 50.28 83 ASP A O 1
ATOM 647 N N . PRO A 1 84 ? 6.892 -10.464 27.152 1.00 56.22 84 PRO A N 1
ATOM 648 C CA . PRO A 1 84 ? 7.217 -9.494 28.192 1.00 56.22 84 PRO A CA 1
ATOM 649 C C . PRO A 1 84 ? 6.983 -10.061 29.596 1.00 56.22 84 PRO A C 1
ATOM 651 O O . PRO A 1 84 ? 7.723 -9.733 30.526 1.00 56.22 84 PRO A O 1
ATOM 654 N N . ARG A 1 85 ? 6.021 -10.984 29.746 1.00 57.69 85 ARG A N 1
ATOM 655 C CA . ARG A 1 85 ? 5.711 -11.650 31.018 1.00 57.69 85 ARG A CA 1
ATOM 656 C C . ARG A 1 85 ? 6.861 -12.545 31.462 1.00 57.69 85 ARG A C 1
ATOM 658 O O . ARG A 1 85 ? 7.241 -12.505 32.629 1.00 57.69 85 ARG A O 1
ATOM 665 N N . ARG A 1 86 ? 7.505 -13.266 30.534 1.00 59.12 86 ARG A N 1
ATOM 666 C CA . ARG A 1 86 ? 8.703 -14.069 30.838 1.00 59.12 86 ARG A CA 1
ATOM 667 C C . ARG A 1 86 ? 9.895 -13.208 31.253 1.00 59.12 86 ARG A C 1
ATOM 669 O O . ARG A 1 86 ? 10.640 -13.625 32.138 1.00 59.12 86 ARG A O 1
ATOM 676 N N . ARG A 1 87 ? 10.079 -12.012 30.671 1.00 57.66 87 ARG A N 1
ATOM 677 C CA . ARG A 1 87 ? 11.146 -11.080 31.100 1.00 57.66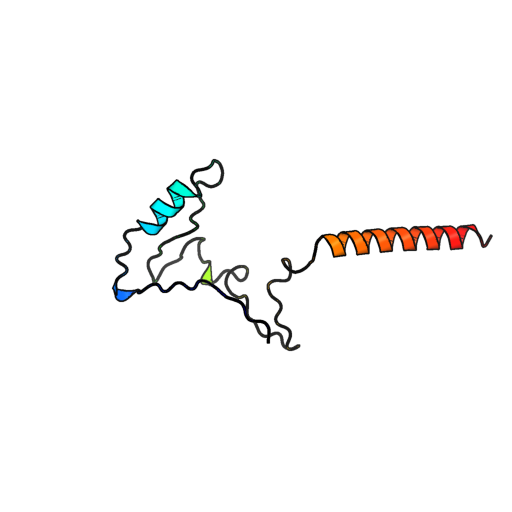 87 ARG A CA 1
ATOM 678 C C . ARG A 1 87 ? 10.926 -10.605 32.540 1.00 57.66 87 ARG A C 1
ATOM 680 O O . ARG A 1 87 ? 11.864 -10.653 33.334 1.00 57.66 87 ARG A O 1
ATOM 687 N N . VAL A 1 88 ? 9.700 -10.203 32.885 1.00 65.50 88 VAL A N 1
ATOM 688 C CA . VAL A 1 88 ? 9.343 -9.775 34.250 1.00 65.50 88 VAL A CA 1
ATOM 689 C C . VAL A 1 88 ? 9.520 -10.928 35.240 1.00 65.50 88 VAL A C 1
ATOM 691 O O . VAL A 1 88 ? 10.162 -10.753 36.272 1.00 65.50 88 VAL A O 1
ATOM 694 N N . GLN A 1 89 ? 9.065 -12.131 34.886 1.00 67.31 89 GLN A N 1
ATOM 695 C CA . GLN A 1 89 ? 9.155 -13.306 35.753 1.00 67.31 89 GLN A CA 1
ATOM 696 C C . GLN A 1 89 ? 10.610 -13.762 35.982 1.00 67.31 89 GLN A C 1
ATOM 698 O O . GLN A 1 89 ? 10.979 -14.133 37.096 1.00 67.31 89 GLN A O 1
ATOM 703 N N . GLN A 1 90 ? 11.483 -13.669 34.970 1.00 68.94 90 GLN A N 1
ATOM 704 C CA . GLN A 1 90 ? 12.921 -13.936 35.130 1.00 68.94 90 GLN A CA 1
ATOM 705 C C . GLN A 1 90 ? 13.642 -12.853 35.945 1.00 68.94 90 GLN A C 1
ATOM 707 O O . GLN A 1 90 ? 14.538 -13.180 36.727 1.00 68.94 90 GLN A O 1
ATOM 712 N N . ALA A 1 91 ? 13.264 -11.579 35.794 1.00 70.75 91 ALA A N 1
ATOM 713 C CA . ALA A 1 91 ? 13.816 -10.481 36.588 1.00 70.75 91 ALA A CA 1
ATOM 714 C C . ALA A 1 91 ? 13.422 -10.600 38.070 1.00 70.75 91 ALA A C 1
ATOM 716 O O . ALA A 1 91 ? 14.287 -10.488 38.940 1.00 70.75 91 ALA A O 1
ATOM 717 N N . GLN A 1 92 ? 12.155 -10.921 38.349 1.00 75.31 92 GLN A N 1
ATOM 718 C CA . GLN A 1 92 ? 11.652 -11.186 39.699 1.00 75.31 92 GLN A CA 1
ATOM 719 C C . GLN A 1 92 ? 12.365 -12.385 40.332 1.00 75.31 92 GLN A C 1
ATOM 721 O O . GLN A 1 92 ? 12.909 -12.261 41.427 1.00 75.31 92 GLN A O 1
ATOM 726 N N . ARG A 1 93 ? 12.500 -13.501 39.602 1.00 75.31 93 ARG A N 1
ATOM 727 C CA . ARG A 1 93 ? 13.225 -14.687 40.087 1.00 75.31 93 ARG A CA 1
ATOM 728 C C . ARG A 1 93 ? 14.701 -14.398 40.383 1.00 75.31 93 ARG A C 1
ATOM 730 O O . ARG A 1 93 ? 15.251 -14.923 41.345 1.00 75.31 93 ARG A O 1
ATOM 737 N N . ARG A 1 94 ? 15.362 -13.543 39.590 1.00 75.88 94 ARG A N 1
ATOM 738 C CA . ARG A 1 94 ? 16.745 -13.099 39.856 1.00 75.88 94 ARG A CA 1
ATOM 739 C C . ARG A 1 94 ? 16.845 -12.217 41.101 1.00 75.88 94 ARG A C 1
ATOM 741 O O . ARG A 1 94 ? 17.804 -12.367 41.853 1.00 75.88 94 ARG A O 1
ATOM 748 N N . GLN A 1 95 ? 15.891 -11.313 41.325 1.00 75.56 95 GLN A N 1
ATOM 749 C CA . GLN A 1 95 ? 15.846 -10.504 42.548 1.00 75.56 95 GLN A CA 1
ATOM 750 C C . GLN A 1 95 ? 15.602 -11.370 43.787 1.00 75.56 95 GLN A C 1
ATOM 752 O O . GLN A 1 95 ? 16.263 -11.180 44.804 1.00 75.56 95 GLN A O 1
ATOM 757 N N . GLU A 1 96 ? 14.712 -12.352 43.690 1.00 81.12 96 GLU A N 1
ATOM 758 C CA . GLU A 1 96 ? 14.405 -13.277 44.779 1.00 81.12 96 GLU A CA 1
ATOM 759 C C . GLU A 1 96 ? 15.605 -14.161 45.134 1.00 81.12 96 GLU A C 1
ATOM 761 O O . GLU A 1 96 ? 15.991 -14.233 46.296 1.00 81.12 96 GLU A O 1
ATOM 766 N N . LEU A 1 97 ? 16.301 -14.717 44.137 1.00 78.06 97 LEU A N 1
ATOM 767 C CA . LEU A 1 97 ? 17.539 -15.473 44.359 1.00 78.06 97 LEU A CA 1
ATOM 768 C C . LEU A 1 97 ? 18.650 -14.631 45.003 1.00 78.06 97 LEU A C 1
ATOM 770 O O . LEU A 1 97 ? 19.398 -15.146 45.829 1.00 78.06 97 LEU A O 1
ATOM 774 N N . ARG A 1 98 ? 18.760 -13.338 44.661 1.00 77.62 98 ARG A N 1
ATOM 775 C CA . ARG A 1 98 ? 19.708 -12.419 45.318 1.00 77.62 98 ARG A CA 1
ATOM 776 C C . ARG A 1 98 ? 19.332 -12.155 46.774 1.00 77.62 98 ARG A C 1
ATOM 778 O O . ARG A 1 98 ? 20.217 -12.134 47.618 1.00 77.62 98 ARG A O 1
ATOM 785 N N . ARG A 1 99 ? 18.040 -11.998 47.078 1.00 76.75 99 ARG A N 1
ATOM 786 C CA . ARG A 1 99 ? 17.553 -11.849 48.460 1.00 76.75 99 ARG A CA 1
ATOM 787 C C . ARG A 1 99 ? 17.792 -13.110 49.286 1.00 76.75 99 ARG A C 1
ATOM 789 O O . ARG A 1 99 ? 18.209 -13.003 50.430 1.00 76.75 99 ARG A O 1
ATOM 796 N N . LEU A 1 100 ? 17.555 -14.285 48.706 1.00 74.19 100 LEU A N 1
ATOM 797 C CA . LEU A 1 100 ? 17.799 -15.567 49.369 1.00 74.19 100 LEU A CA 1
ATOM 798 C C . LEU A 1 100 ? 19.294 -15.815 49.595 1.00 74.19 100 LEU A C 1
ATOM 800 O O . LEU A 1 100 ? 19.660 -16.270 50.670 1.00 74.19 100 LEU A O 1
ATOM 804 N N . ARG A 1 101 ? 20.160 -15.455 48.636 1.00 74.19 101 ARG A N 1
ATOM 805 C CA . ARG A 1 101 ? 21.617 -15.480 48.842 1.00 74.19 101 ARG A CA 1
ATOM 806 C C . ARG A 1 101 ? 22.064 -14.509 49.933 1.00 74.19 101 ARG A C 1
ATOM 808 O O . ARG A 1 101 ? 22.792 -14.926 50.816 1.00 74.19 101 ARG A O 1
ATOM 815 N N . GLY A 1 102 ? 21.563 -13.273 49.927 1.00 69.50 102 GLY A N 1
ATOM 816 C CA . GLY A 1 102 ? 21.889 -12.294 50.969 1.00 69.50 102 GLY A CA 1
ATOM 817 C C . GLY A 1 102 ? 21.406 -12.697 52.368 1.00 69.50 102 GLY A C 1
ATOM 818 O O . GLY A 1 102 ? 22.065 -12.371 53.344 1.00 69.50 102 GLY A O 1
ATOM 819 N N . ARG A 1 103 ? 20.291 -13.440 52.477 1.00 60.22 103 ARG A N 1
ATOM 820 C CA . ARG A 1 103 ? 19.844 -14.042 53.749 1.00 60.22 103 ARG A CA 1
ATOM 821 C C . ARG A 1 103 ? 20.696 -15.237 54.173 1.00 60.22 103 ARG A C 1
ATOM 823 O O . ARG A 1 103 ? 21.039 -15.359 55.338 1.00 60.22 103 ARG A O 1
ATOM 830 N N . ALA A 1 104 ? 21.074 -16.099 53.231 1.00 59.09 104 ALA A N 1
ATOM 831 C CA . ALA A 1 104 ? 21.973 -17.213 53.523 1.00 59.09 104 ALA A CA 1
ATOM 832 C C . ALA A 1 104 ? 23.367 -16.732 53.974 1.00 59.09 104 ALA A C 1
ATOM 834 O O . ALA A 1 104 ? 24.005 -17.391 54.784 1.00 59.09 104 ALA A O 1
ATOM 835 N N . GLU A 1 105 ? 23.821 -15.578 53.476 1.00 59.47 105 GLU A N 1
ATOM 836 C CA . GLU A 1 105 ? 25.070 -14.929 53.895 1.00 59.47 105 GLU A CA 1
ATOM 837 C C . GLU A 1 105 ? 24.952 -14.223 55.260 1.00 59.47 105 GLU A C 1
ATOM 839 O O . GLU A 1 105 ? 25.960 -14.094 55.949 1.00 59.47 105 GLU A O 1
ATOM 844 N N . SER A 1 106 ? 23.752 -13.797 55.685 1.00 57.91 106 SER A N 1
ATOM 845 C CA . SER A 1 106 ? 23.533 -13.164 56.998 1.00 57.91 106 SER A CA 1
ATOM 846 C C . SER A 1 106 ? 23.302 -14.149 58.146 1.00 57.91 106 SER A C 1
ATOM 848 O O . SER A 1 106 ? 23.591 -13.809 59.286 1.00 57.91 106 SER A O 1
ATOM 850 N N . ASP A 1 107 ? 22.788 -15.347 57.859 1.00 55.91 107 ASP A N 1
ATOM 851 C CA . ASP A 1 107 ? 22.447 -16.360 58.874 1.00 55.91 107 ASP A CA 1
ATOM 852 C C . ASP A 1 107 ? 23.621 -17.319 59.195 1.00 55.91 107 ASP A C 1
ATOM 854 O O . ASP A 1 107 ? 23.470 -18.237 59.999 1.00 55.91 107 ASP A O 1
ATOM 858 N N . GLY A 1 108 ? 24.784 -17.136 58.554 1.00 54.75 108 GLY A N 1
ATOM 859 C CA . GLY A 1 108 ? 25.982 -17.980 58.700 1.00 54.75 108 GLY A CA 1
ATOM 860 C C . GLY A 1 108 ? 27.147 -17.359 59.486 1.00 54.75 108 GLY A C 1
ATOM 861 O O . GLY A 1 108 ? 28.269 -17.847 59.344 1.00 54.75 108 GLY A O 1
ATOM 862 N N . GLY A 1 109 ? 26.907 -16.282 60.245 1.00 43.59 109 GLY A N 1
ATOM 863 C CA . GLY A 1 109 ? 27.893 -15.590 61.091 1.00 43.59 109 GLY A CA 1
ATOM 864 C C . GLY A 1 109 ? 27.644 -15.785 62.579 1.00 43.59 109 GLY A C 1
ATOM 865 O O . GLY A 1 109 ? 26.462 -15.718 62.980 1.00 43.59 109 GLY A O 1
#

Foldseek 3Di:
DDDDDDDDDDDDPVPDPQPCPVQVVCCVPPQVDPPSNLPGPDDDDDPPDLDPPGVQCPPPPRNDQDDCDPVRDRDRPPPPPPDVVVVVVVVVVVVVVVVVVVVVVVVPD

Mean predicted aligned error: 14.75 Å

Sequence (109 aa):
MKVRAQIGMVLNLDKCIGCHTCSVTCKNVWTSRPGMEYAWFNNVETKPGIGYPKEWETDGAAAQPDHRHADGQDRLGTELGRDPRRRVQQAQRRQELRRLRGRAESDGG

Organism: NCBI:txid327160